Protein AF-A0A914VFF9-F1 (afdb_monomer)

InterPro domains:
  IPR006029 Neurotransmitter-gated ion-channel transmembrane domain [PF02932] (42-83)
  IPR006201 Neurotransmitter-gated ion-channel [PTHR18945] (16-82)
  IPR036719 Neurotransmitter-gated ion-channel transmembrane domain superfamily [SSF90112] (35-84)
  IPR038050 Neuronal acetylcholine receptor [G3DSA:1.20.58.390] (9-84)

Mean predicted aligned error: 13.23 Å

Sequence (84 aa):
MSRIAKRREKKYPSCCPESGAYIDIMYYLVLRRKPLFYTVNLVFPCVGISFLTILVFYLPSDSGEKITLCISILVSLTVFFLLL

Organism: NCBI:txid2011161

Structure (mmCIF, N/CA/C/O backbone):
data_AF-A0A914VFF9-F1
#
_entry.id   AF-A0A914VFF9-F1
#
loop_
_atom_site.group_PDB
_atom_site.id
_atom_site.type_symbol
_atom_site.label_atom_id
_atom_site.label_alt_id
_atom_site.label_comp_id
_atom_site.label_asym_id
_atom_site.label_entity_id
_atom_site.label_seq_id
_atom_site.pdbx_PDB_ins_code
_atom_site.Cartn_x
_atom_site.Cartn_y
_atom_site.Cartn_z
_atom_site.occupancy
_atom_site.B_iso_or_equiv
_atom_site.auth_seq_id
_atom_site.auth_comp_id
_atom_site.auth_asym_id
_atom_site.auth_atom_id
_atom_site.pdbx_PDB_model_num
ATOM 1 N N . MET A 1 1 ? 6.256 -6.525 -21.021 1.00 49.16 1 MET A N 1
ATOM 2 C CA . MET A 1 1 ? 6.373 -6.612 -22.491 1.00 49.16 1 MET A CA 1
ATOM 3 C C . MET A 1 1 ? 7.091 -5.3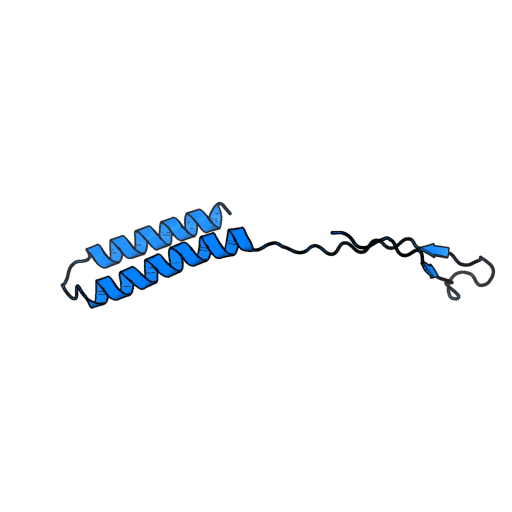49 -22.956 1.00 49.16 1 MET A C 1
ATOM 5 O O . MET A 1 1 ? 6.454 -4.320 -23.136 1.00 49.16 1 MET A O 1
ATOM 9 N N . SER 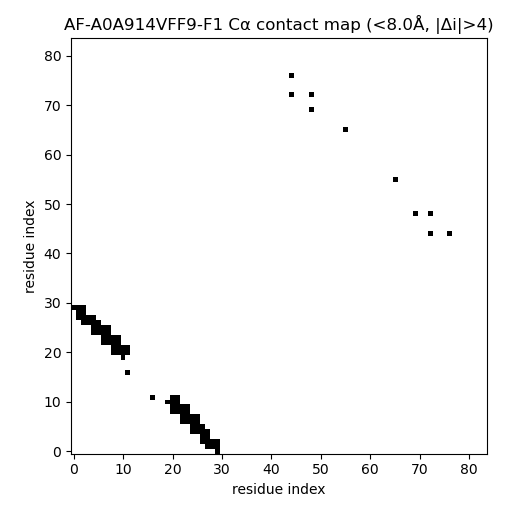A 1 2 ? 8.427 -5.388 -22.960 1.00 49.44 2 SER A N 1
ATOM 10 C CA . SER A 1 2 ? 9.283 -4.258 -23.353 1.00 49.44 2 SER A CA 1
ATOM 11 C C . SER A 1 2 ? 9.142 -4.024 -24.860 1.00 49.44 2 SER A C 1
ATOM 13 O O . SER A 1 2 ? 9.108 -4.999 -25.611 1.00 49.44 2 SER A O 1
ATOM 15 N N . ARG A 1 3 ? 8.987 -2.772 -25.312 1.00 57.25 3 ARG A N 1
ATOM 16 C CA . ARG A 1 3 ? 8.879 -2.470 -26.749 1.00 57.25 3 ARG A CA 1
ATOM 17 C C . ARG A 1 3 ? 10.268 -2.462 -27.396 1.00 57.25 3 ARG A C 1
ATOM 19 O O . ARG A 1 3 ? 11.235 -2.000 -26.801 1.00 57.25 3 ARG A O 1
ATOM 26 N N . ILE A 1 4 ? 10.310 -2.987 -28.621 1.00 62.66 4 ILE A N 1
ATOM 27 C CA . ILE A 1 4 ? 11.478 -3.172 -29.495 1.00 62.66 4 ILE A CA 1
ATOM 28 C C . ILE A 1 4 ? 12.330 -1.894 -29.569 1.00 62.66 4 ILE A C 1
ATOM 30 O O . ILE A 1 4 ? 11.800 -0.796 -29.757 1.00 62.66 4 ILE A O 1
ATOM 34 N N . ALA A 1 5 ? 13.648 -2.057 -29.420 1.00 57.38 5 ALA A N 1
ATOM 35 C CA . ALA A 1 5 ? 14.633 -0.984 -29.503 1.00 57.38 5 ALA A CA 1
ATOM 36 C C . ALA A 1 5 ? 14.551 -0.275 -30.862 1.00 57.38 5 ALA A C 1
ATOM 38 O O . ALA A 1 5 ? 14.612 -0.915 -31.912 1.00 57.38 5 ALA A O 1
ATOM 39 N N . LYS A 1 6 ? 14.413 1.055 -30.851 1.00 66.19 6 LYS A N 1
ATOM 40 C CA . LYS A 1 6 ? 14.361 1.865 -32.073 1.00 66.19 6 LYS A CA 1
ATOM 41 C C . LYS A 1 6 ? 15.681 2.621 -32.206 1.00 66.19 6 LYS A C 1
ATOM 43 O O . LYS A 1 6 ? 15.898 3.601 -31.496 1.00 66.19 6 LYS A O 1
ATOM 48 N N . ARG A 1 7 ? 16.561 2.145 -33.095 1.00 64.56 7 ARG A N 1
ATOM 49 C CA . ARG A 1 7 ? 17.824 2.816 -33.447 1.00 64.56 7 ARG A CA 1
ATOM 50 C C . ARG A 1 7 ? 17.493 4.191 -34.030 1.00 64.56 7 ARG A C 1
ATOM 52 O O . ARG A 1 7 ? 16.760 4.265 -35.017 1.00 64.56 7 ARG A O 1
ATOM 59 N N . ARG A 1 8 ? 17.979 5.269 -33.409 1.00 65.12 8 ARG A N 1
ATOM 60 C CA . ARG A 1 8 ? 17.857 6.630 -33.944 1.00 65.12 8 ARG A CA 1
ATOM 61 C C . ARG A 1 8 ? 19.237 7.232 -34.118 1.00 65.12 8 ARG A C 1
ATOM 63 O O . ARG A 1 8 ? 20.067 7.183 -33.224 1.00 65.12 8 ARG A O 1
ATOM 70 N N . GLU A 1 9 ? 19.456 7.796 -35.289 1.00 67.44 9 GLU A N 1
ATOM 71 C CA . GLU A 1 9 ? 20.683 8.498 -35.625 1.00 67.44 9 GLU A CA 1
ATOM 72 C C . GLU A 1 9 ? 20.434 9.986 -35.388 1.00 67.44 9 GLU A C 1
ATOM 74 O O . GLU A 1 9 ? 19.492 10.555 -35.951 1.00 67.44 9 GLU A O 1
ATOM 79 N N . LYS A 1 10 ? 21.198 10.605 -34.486 1.00 67.94 10 LYS A N 1
ATOM 80 C CA . LYS A 1 10 ? 21.030 12.015 -34.134 1.00 67.94 10 LYS A CA 1
ATOM 81 C C . LYS A 1 10 ? 22.298 12.765 -34.519 1.00 67.94 10 LYS A C 1
ATOM 83 O O . LYS A 1 10 ? 23.391 12.482 -34.035 1.00 67.94 10 LYS A O 1
ATOM 88 N N . LYS A 1 11 ? 22.150 13.721 -35.435 1.00 67.44 11 LYS A N 1
ATOM 89 C CA . LYS A 1 11 ? 23.232 14.630 -35.813 1.00 67.44 11 LYS A CA 1
ATOM 90 C C . LYS A 1 11 ? 23.237 15.782 -34.810 1.00 67.44 11 LYS A C 1
ATOM 92 O O . LYS A 1 11 ? 22.196 16.406 -34.614 1.00 67.44 11 LYS A O 1
ATOM 97 N N . TYR A 1 12 ? 24.373 16.029 -34.160 1.00 68.88 12 TYR A N 1
ATOM 98 C CA . TYR A 1 12 ? 24.548 17.112 -33.186 1.00 68.88 12 TYR A CA 1
ATOM 99 C C . TYR A 1 12 ? 25.316 18.275 -33.840 1.00 68.88 12 TYR A C 1
ATOM 101 O O . TYR A 1 12 ? 26.538 18.349 -33.711 1.00 68.88 12 TYR A O 1
ATOM 109 N N . PRO A 1 13 ? 24.627 19.192 -34.548 1.00 65.75 13 PRO A N 1
ATOM 110 C CA . PRO A 1 13 ? 25.274 20.275 -35.295 1.00 65.75 13 PRO A CA 1
ATOM 111 C C . PRO A 1 13 ? 25.992 21.299 -34.404 1.00 65.75 13 PRO A C 1
ATOM 113 O O . PRO A 1 13 ? 26.784 22.086 -34.904 1.00 65.75 13 PRO A O 1
ATOM 116 N N . SER A 1 14 ? 25.731 21.297 -33.094 1.00 70.75 14 SER A N 1
ATOM 117 C CA . SER A 1 14 ? 26.306 22.242 -32.133 1.00 70.75 14 SER A CA 1
ATOM 118 C C . SER A 1 14 ? 27.678 21.843 -31.583 1.00 70.75 14 SER A C 1
ATOM 120 O O . SER A 1 14 ? 28.345 22.690 -31.003 1.00 70.75 14 SER A O 1
ATOM 122 N N . CYS A 1 15 ? 28.091 20.575 -31.707 1.00 69.81 15 CYS A N 1
ATOM 123 C CA . CYS A 1 15 ? 29.320 20.082 -31.071 1.00 69.81 15 CYS A CA 1
ATOM 124 C C . CYS A 1 15 ? 30.408 19.710 -32.085 1.00 69.81 15 CYS A C 1
ATOM 126 O O . CYS A 1 15 ? 31.583 19.932 -31.811 1.00 69.81 15 CYS A O 1
ATOM 128 N N . CYS A 1 16 ? 30.037 19.223 -33.274 1.00 65.50 16 CYS A N 1
ATOM 129 C CA . CYS A 1 16 ? 30.973 18.968 -34.367 1.00 65.50 16 CYS A CA 1
ATOM 130 C C . CYS A 1 16 ? 30.258 19.085 -35.731 1.00 65.50 16 CYS A C 1
ATOM 132 O O . C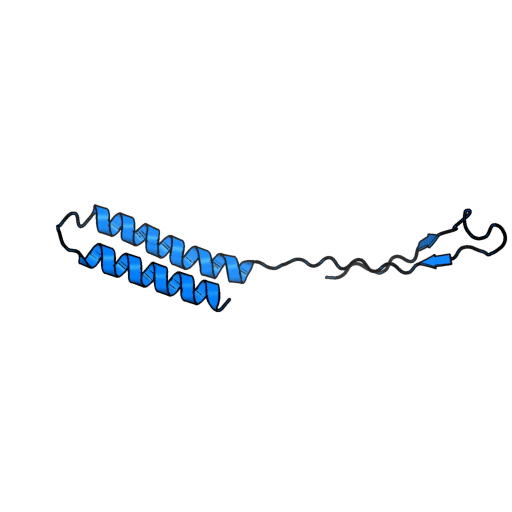YS A 1 16 ? 29.399 18.256 -36.030 1.00 65.50 16 CYS A O 1
ATOM 134 N N . PRO A 1 17 ? 30.602 20.069 -36.580 1.00 63.53 17 PRO A N 1
ATOM 135 C CA . PRO A 1 17 ? 30.025 20.191 -37.921 1.00 63.53 17 PRO A CA 1
ATOM 136 C C . PRO A 1 17 ? 30.562 19.148 -38.921 1.00 63.53 17 PRO A C 1
ATOM 138 O O . PRO A 1 17 ? 29.891 18.878 -39.917 1.00 63.53 17 PRO A O 1
ATOM 141 N N . GLU A 1 18 ? 31.722 18.532 -38.648 1.00 63.12 18 GLU A N 1
ATOM 142 C CA . GLU A 1 18 ? 32.399 17.606 -39.577 1.00 63.12 18 GLU A CA 1
ATOM 143 C C . GLU A 1 18 ? 32.278 16.119 -39.215 1.00 63.12 18 GLU A C 1
ATOM 145 O O . GLU A 1 18 ? 32.396 15.263 -40.091 1.00 63.12 18 GLU A O 1
ATOM 150 N N . SER A 1 19 ? 32.011 15.778 -37.947 1.00 61.94 19 SER A N 1
ATOM 151 C CA . SER A 1 19 ? 31.835 14.378 -37.555 1.00 61.94 19 SER A CA 1
ATOM 152 C C . SER A 1 19 ? 30.392 13.925 -37.799 1.00 61.94 19 SER A C 1
ATOM 154 O O . SER A 1 19 ? 29.423 14.612 -37.469 1.00 61.94 19 SER A O 1
ATOM 156 N N . GLY A 1 20 ? 30.270 12.787 -38.489 1.00 64.69 20 GLY A N 1
ATOM 157 C CA . GLY A 1 20 ? 29.013 12.196 -38.947 1.00 64.69 20 GLY A CA 1
ATOM 158 C C . GLY A 1 20 ? 28.011 11.904 -37.827 1.00 64.69 20 GLY A C 1
ATOM 159 O O . GLY A 1 20 ? 28.275 12.092 -36.643 1.00 64.69 20 GLY A O 1
ATOM 160 N N . ALA A 1 21 ? 26.807 11.484 -38.214 1.00 66.62 21 ALA A N 1
ATOM 161 C CA . ALA A 1 21 ? 25.703 11.325 -37.279 1.00 66.62 21 ALA A CA 1
ATOM 162 C C . ALA A 1 21 ? 25.993 10.234 -36.225 1.00 66.62 21 ALA A C 1
ATOM 164 O O . ALA A 1 21 ? 26.489 9.152 -36.535 1.00 66.62 21 ALA A O 1
ATOM 165 N N . TYR A 1 22 ? 25.698 10.544 -34.959 1.00 70.00 22 TYR A N 1
ATOM 166 C CA . TYR A 1 22 ? 25.949 9.646 -33.836 1.00 70.00 22 TYR A CA 1
ATOM 167 C C . TYR A 1 22 ? 24.755 8.704 -33.670 1.00 70.00 22 TYR A C 1
ATOM 169 O O . TYR A 1 22 ? 23.589 9.112 -33.740 1.00 70.00 22 TYR A O 1
ATOM 177 N N . ILE A 1 23 ? 25.045 7.417 -33.489 1.00 71.69 23 ILE A N 1
ATOM 178 C CA . ILE A 1 23 ? 24.029 6.371 -33.381 1.00 71.69 23 ILE A CA 1
ATOM 179 C C . ILE A 1 23 ? 23.632 6.229 -31.910 1.00 71.69 23 ILE A C 1
ATOM 181 O O . ILE A 1 23 ? 24.372 5.644 -31.123 1.00 71.69 23 ILE A O 1
ATOM 185 N N . ASP A 1 24 ? 22.437 6.705 -31.559 1.00 69.69 24 ASP A N 1
ATOM 186 C CA . ASP A 1 24 ? 21.860 6.559 -30.224 1.00 69.69 24 ASP A CA 1
ATOM 187 C C . ASP A 1 24 ? 20.890 5.359 -30.196 1.00 69.69 24 ASP A C 1
ATOM 189 O O . ASP A 1 24 ? 19.907 5.279 -30.948 1.00 69.69 24 ASP A O 1
ATOM 193 N N . ILE A 1 25 ? 21.146 4.400 -29.302 1.00 72.69 25 ILE A N 1
ATOM 194 C CA . ILE A 1 25 ? 20.271 3.242 -29.073 1.00 72.69 25 ILE A CA 1
ATOM 195 C C . ILE A 1 25 ? 19.465 3.492 -27.797 1.00 72.69 25 ILE A C 1
ATOM 197 O O . ILE A 1 25 ? 19.959 3.329 -26.686 1.00 72.69 25 ILE A O 1
ATOM 201 N N . MET A 1 26 ? 18.204 3.895 -27.962 1.00 72.06 26 MET A N 1
ATOM 202 C CA . MET A 1 26 ? 17.304 4.206 -26.849 1.00 72.06 26 MET A CA 1
ATOM 203 C C . MET A 1 26 ? 16.366 3.030 -26.570 1.00 72.06 26 MET A C 1
ATOM 205 O O . MET A 1 26 ? 15.576 2.630 -27.433 1.00 72.06 26 MET A O 1
ATOM 209 N N . TYR A 1 27 ? 16.428 2.499 -25.350 1.00 73.38 27 TYR A N 1
ATOM 210 C CA . TYR A 1 27 ? 15.532 1.449 -24.871 1.00 73.38 27 TYR A CA 1
ATOM 211 C C . TYR A 1 27 ? 14.370 2.057 -24.082 1.00 73.38 27 TYR A C 1
ATOM 213 O O . TYR A 1 27 ? 14.574 2.800 -23.126 1.00 73.38 27 TYR A O 1
ATOM 221 N N . TYR A 1 28 ? 13.137 1.720 -24.467 1.00 69.75 28 TYR A N 1
ATOM 222 C CA . TYR A 1 28 ? 11.928 2.181 -23.784 1.00 69.75 28 TYR A CA 1
ATOM 223 C C . TYR A 1 28 ? 11.384 1.093 -22.858 1.00 69.75 28 TYR A C 1
ATOM 225 O O . TYR A 1 28 ? 1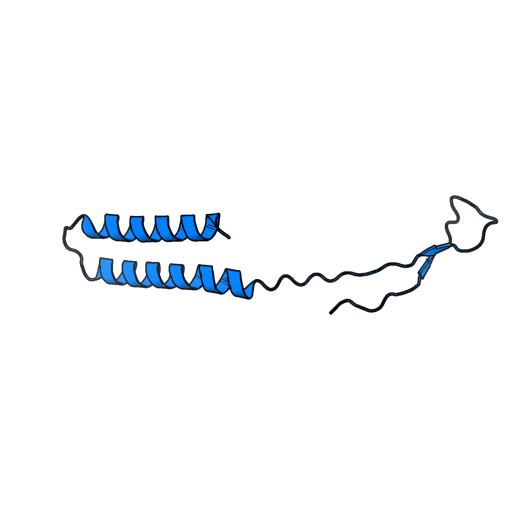0.641 0.201 -23.277 1.00 69.75 28 TYR A O 1
ATOM 233 N N . LEU A 1 29 ? 11.733 1.187 -21.575 1.00 71.06 29 LEU A N 1
ATOM 234 C CA . LEU A 1 29 ? 11.198 0.315 -20.533 1.00 71.06 29 LEU A CA 1
ATOM 235 C C . LEU A 1 29 ? 9.828 0.826 -20.076 1.00 71.06 29 LEU A C 1
ATOM 237 O O . LEU A 1 29 ? 9.719 1.708 -19.228 1.00 71.06 29 LEU A O 1
ATOM 241 N N . VAL A 1 30 ? 8.757 0.252 -20.628 1.00 69.19 30 VAL A N 1
ATOM 242 C CA . VAL A 1 30 ? 7.394 0.493 -20.133 1.00 69.19 30 VAL A CA 1
ATOM 243 C C . VAL A 1 30 ? 7.147 -0.413 -18.924 1.00 69.19 30 VAL A C 1
ATOM 245 O O . VAL A 1 30 ? 6.694 -1.554 -19.058 1.00 69.19 30 VAL A O 1
ATOM 248 N N . LEU A 1 31 ? 7.477 0.085 -17.731 1.00 69.75 31 LEU A N 1
ATOM 249 C CA . LEU A 1 31 ? 7.182 -0.586 -16.465 1.00 69.75 31 LEU A CA 1
ATOM 250 C C . LEU A 1 31 ? 5.694 -0.420 -16.129 1.00 69.75 31 LEU A C 1
ATOM 252 O O . LEU A 1 31 ? 5.262 0.606 -15.612 1.00 69.75 31 LEU A O 1
ATOM 256 N N . ARG A 1 32 ? 4.886 -1.446 -16.412 1.00 65.88 32 ARG A N 1
ATOM 257 C CA . ARG A 1 32 ? 3.495 -1.508 -15.945 1.00 65.88 32 ARG A CA 1
ATOM 258 C C . ARG A 1 32 ? 3.486 -2.110 -14.538 1.00 65.88 32 ARG A C 1
ATOM 260 O O . ARG A 1 32 ? 3.574 -3.331 -14.414 1.00 65.88 32 ARG A O 1
ATOM 267 N N . ARG A 1 33 ? 3.365 -1.287 -13.485 1.00 67.25 33 ARG A N 1
ATOM 268 C CA . ARG A 1 33 ? 3.072 -1.814 -12.139 1.00 67.25 33 ARG A CA 1
ATOM 269 C C . ARG A 1 33 ? 1.747 -2.579 -12.215 1.00 67.25 33 ARG A C 1
ATOM 271 O O . ARG A 1 33 ? 0.774 -2.072 -12.769 1.00 67.25 33 ARG A O 1
ATOM 278 N N . LYS A 1 34 ? 1.719 -3.816 -11.720 1.00 64.94 34 LYS A N 1
ATOM 279 C CA . LYS A 1 34 ? 0.497 -4.615 -11.574 1.00 64.94 34 LYS A CA 1
ATOM 280 C C . LYS A 1 34 ? 0.010 -4.440 -10.130 1.00 64.94 34 LYS A C 1
ATOM 282 O O . LYS A 1 34 ? 0.468 -5.183 -9.271 1.00 64.94 34 LYS A O 1
ATOM 287 N N . PRO A 1 35 ? -0.892 -3.483 -9.837 1.00 66.94 35 PRO A N 1
ATOM 288 C CA . PRO A 1 35 ? -1.347 -3.217 -8.470 1.00 66.94 35 PRO A CA 1
ATOM 289 C C . PRO A 1 35 ? -2.290 -4.295 -7.920 1.00 66.94 35 PRO A C 1
ATOM 291 O O . PRO A 1 35 ? -2.782 -4.146 -6.814 1.00 66.94 35 PRO A O 1
ATOM 294 N N . LEU A 1 36 ? -2.545 -5.379 -8.664 1.00 67.81 36 LEU A N 1
ATOM 295 C CA . LEU A 1 36 ? -3.536 -6.405 -8.323 1.00 67.81 36 LEU A CA 1
ATOM 296 C C . LEU A 1 36 ? -3.386 -6.948 -6.896 1.00 67.81 36 LEU A C 1
ATOM 298 O O . LEU A 1 36 ? -4.382 -7.062 -6.193 1.00 67.81 36 LEU A O 1
ATOM 302 N N . PHE A 1 37 ? -2.158 -7.220 -6.448 1.00 70.12 37 PHE A N 1
ATOM 303 C CA . PHE A 1 37 ? -1.920 -7.728 -5.093 1.00 70.12 37 PHE A CA 1
ATOM 304 C C . PHE A 1 37 ? -2.212 -6.670 -4.015 1.00 70.12 37 PHE A C 1
ATOM 306 O O . PHE A 1 37 ? -2.821 -6.961 -2.993 1.00 70.12 37 PHE A O 1
ATOM 313 N N . TYR A 1 38 ? -1.853 -5.415 -4.287 1.00 74.88 38 TYR A N 1
ATOM 314 C CA . TYR A 1 38 ? -2.081 -4.286 -3.386 1.00 74.88 38 TYR A CA 1
ATOM 315 C C . TYR A 1 38 ? -3.569 -3.927 -3.274 1.00 74.88 38 TYR A C 1
ATOM 317 O O . TYR A 1 38 ? -4.082 -3.687 -2.186 1.00 74.88 38 TYR A O 1
ATOM 325 N N . THR A 1 39 ? -4.288 -3.951 -4.399 1.00 80.06 39 THR A N 1
ATOM 326 C CA . THR A 1 39 ? -5.724 -3.671 -4.443 1.00 80.06 39 THR A CA 1
ATOM 327 C C . THR A 1 39 ? -6.521 -4.719 -3.673 1.00 80.06 39 THR A C 1
ATOM 329 O O . THR A 1 39 ? -7.377 -4.348 -2.882 1.00 80.06 39 THR A O 1
ATOM 332 N N . VAL A 1 40 ? -6.237 -6.013 -3.841 1.00 83.38 40 VAL A N 1
ATOM 333 C CA . VAL A 1 40 ? -6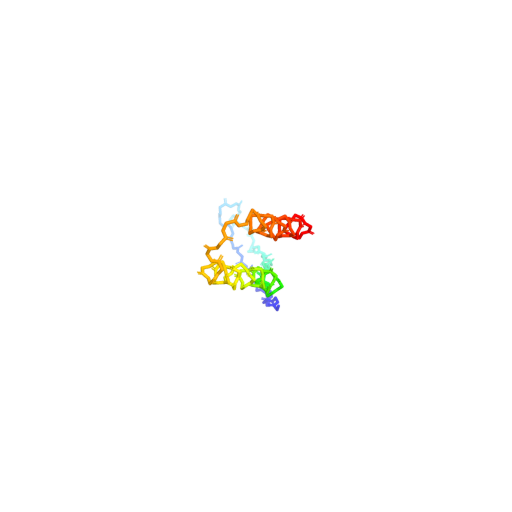.963 -7.073 -3.116 1.00 83.38 40 VAL A CA 1
ATOM 334 C C . VAL A 1 40 ? -6.720 -6.977 -1.608 1.00 83.38 40 VAL A C 1
ATOM 336 O O . VAL A 1 40 ? -7.677 -7.017 -0.833 1.00 83.38 40 VAL A O 1
ATOM 339 N N . ASN A 1 41 ? -5.468 -6.757 -1.202 1.00 81.94 41 ASN A N 1
ATOM 340 C CA . ASN A 1 41 ? -5.103 -6.630 0.207 1.00 81.94 41 ASN A CA 1
ATOM 341 C C . ASN A 1 41 ? -5.695 -5.390 0.894 1.00 81.94 41 ASN A C 1
ATOM 343 O O . ASN A 1 41 ? -5.866 -5.412 2.106 1.00 81.94 41 ASN A O 1
ATOM 347 N N . LEU A 1 42 ? -6.032 -4.331 0.150 1.00 82.62 42 LEU A N 1
ATOM 348 C CA . LEU A 1 42 ? -6.727 -3.147 0.677 1.00 82.62 42 LEU A CA 1
ATOM 349 C C . LEU A 1 42 ? -8.258 -3.237 0.588 1.00 82.62 42 LEU A C 1
ATOM 351 O O . LEU A 1 42 ? -8.960 -2.637 1.401 1.00 82.62 42 LEU A O 1
ATOM 355 N N . VAL A 1 43 ? -8.801 -3.987 -0.373 1.00 87.06 43 VAL A N 1
ATOM 356 C CA . VAL A 1 43 ? -10.254 -4.169 -0.528 1.00 87.06 43 VAL A CA 1
ATOM 357 C C . VAL A 1 43 ? -10.812 -5.080 0.562 1.00 87.06 43 VAL A C 1
ATOM 359 O O . VAL A 1 43 ? -11.827 -4.744 1.168 1.00 87.06 43 VAL A O 1
ATOM 362 N N . PHE A 1 44 ? -10.138 -6.193 0.858 1.00 84.75 44 PHE A N 1
ATOM 363 C CA . PHE A 1 44 ? -10.549 -7.130 1.907 1.00 84.75 44 PHE A CA 1
ATOM 364 C C . PHE A 1 44 ? -10.801 -6.455 3.274 1.00 84.75 44 PHE A C 1
ATOM 366 O O . PHE A 1 44 ? -11.886 -6.623 3.837 1.00 84.75 44 PHE A O 1
ATOM 373 N N . PRO A 1 45 ? -9.885 -5.620 3.797 1.00 82.38 45 PRO A N 1
ATOM 374 C CA . PRO A 1 45 ? -10.117 -4.923 5.054 1.00 82.38 45 PRO A CA 1
ATOM 375 C C . PRO A 1 45 ? -11.163 -3.805 4.969 1.00 82.38 45 PRO A C 1
ATOM 377 O O . PRO A 1 45 ? -11.888 -3.594 5.939 1.00 82.38 45 PRO A O 1
ATOM 380 N N . CYS A 1 46 ? -11.304 -3.119 3.826 1.00 85.19 46 CYS A N 1
ATOM 381 C CA . CYS A 1 46 ? -12.377 -2.133 3.637 1.00 85.19 46 CYS A CA 1
ATOM 382 C C . CYS A 1 46 ? -13.768 -2.779 3.711 1.00 85.19 46 CYS A C 1
ATOM 384 O O . CYS A 1 46 ? -14.687 -2.212 4.309 1.00 85.19 46 CYS A O 1
ATOM 386 N N . VAL A 1 47 ? -13.926 -3.975 3.138 1.00 89.62 47 VAL A N 1
ATOM 387 C CA . VAL A 1 47 ? -15.176 -4.744 3.215 1.00 89.62 47 VAL A CA 1
ATOM 388 C C . VAL A 1 47 ? -15.446 -5.188 4.656 1.00 89.62 47 VAL A C 1
ATOM 390 O O . VAL A 1 47 ? -16.572 -5.042 5.129 1.00 89.62 47 VAL A O 1
ATOM 393 N N . GLY A 1 48 ? -14.416 -5.638 5.383 1.00 87.19 48 GLY A N 1
ATOM 394 C CA . GLY A 1 48 ? -14.530 -6.001 6.799 1.00 87.19 48 GLY A CA 1
ATOM 395 C C . GLY A 1 48 ? -15.012 -4.843 7.678 1.00 87.19 48 GLY A C 1
ATOM 396 O O . GLY A 1 48 ? -15.973 -4.997 8.429 1.00 87.19 48 GLY A O 1
ATOM 397 N N . ILE A 1 49 ? -14.412 -3.656 7.532 1.00 86.00 49 ILE A N 1
ATO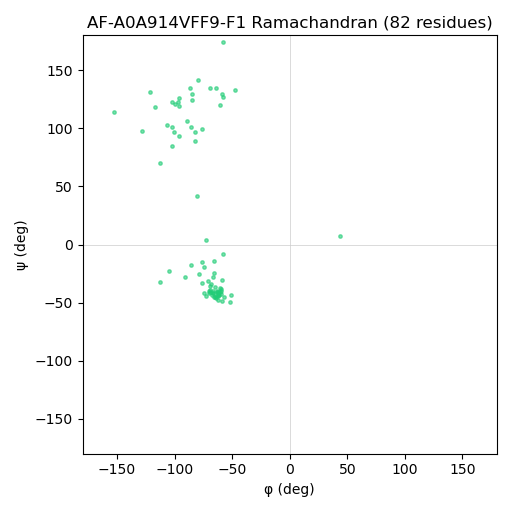M 398 C CA . ILE A 1 49 ? -14.824 -2.452 8.274 1.00 86.00 49 ILE A CA 1
ATOM 399 C C . ILE A 1 49 ? -16.264 -2.057 7.923 1.00 86.00 49 ILE A C 1
ATOM 401 O O . ILE A 1 49 ? -17.039 -1.734 8.819 1.00 86.00 49 ILE A O 1
ATOM 405 N N . SER A 1 50 ? -16.642 -2.124 6.642 1.00 88.06 50 SER A N 1
ATOM 406 C CA . SER A 1 50 ? -17.996 -1.774 6.183 1.00 88.06 50 SER A CA 1
ATOM 407 C C . SER A 1 50 ? -19.070 -2.713 6.740 1.00 88.06 50 SER A C 1
ATOM 409 O O . SER A 1 50 ? -20.172 -2.279 7.063 1.00 88.06 50 SER A O 1
ATOM 411 N N . PHE A 1 51 ? -18.765 -4.004 6.884 1.00 86.81 51 PHE A N 1
ATOM 412 C CA . PHE A 1 51 ? -19.687 -4.952 7.508 1.00 86.81 51 PHE A CA 1
ATOM 413 C C . PHE A 1 51 ? -19.826 -4.693 9.013 1.00 86.81 51 PHE A C 1
ATOM 415 O O . PHE A 1 51 ? -20.927 -4.725 9.560 1.00 86.81 51 PHE A O 1
ATOM 422 N N . LEU A 1 52 ? -18.716 -4.377 9.683 1.00 81.50 52 LEU A N 1
ATOM 423 C CA . LEU A 1 52 ? -18.706 -4.097 11.116 1.00 81.50 52 LEU A CA 1
ATOM 424 C C . LEU A 1 52 ? -19.411 -2.797 11.472 1.00 81.50 52 LEU A C 1
ATOM 426 O O . LEU A 1 52 ? -20.078 -2.752 12.500 1.00 81.50 52 LEU A O 1
ATOM 430 N N . THR A 1 53 ? -19.323 -1.756 10.642 1.00 79.62 53 THR A N 1
ATOM 431 C CA . THR A 1 53 ? -20.097 -0.528 10.858 1.00 79.62 53 THR A CA 1
ATOM 432 C C . THR A 1 53 ? -21.596 -0.802 10.776 1.00 79.62 53 THR A C 1
ATOM 434 O O . THR A 1 53 ? -22.331 -0.324 11.636 1.00 79.62 53 THR A O 1
ATOM 437 N N . ILE A 1 54 ? -22.053 -1.631 9.832 1.00 83.38 54 ILE A N 1
ATOM 438 C CA . ILE A 1 54 ? -23.460 -2.062 9.743 1.00 83.38 54 ILE A CA 1
ATOM 439 C C . ILE A 1 54 ? -23.861 -2.884 10.977 1.00 83.38 54 ILE A C 1
ATOM 441 O O . ILE A 1 54 ? -24.893 -2.607 11.585 1.00 83.38 54 ILE A O 1
ATOM 445 N N . LEU A 1 55 ? -23.030 -3.845 11.391 1.00 77.88 55 LEU A N 1
ATOM 446 C CA . LEU A 1 55 ? -23.266 -4.672 12.580 1.00 77.88 55 LEU A CA 1
ATOM 447 C C . LEU A 1 55 ? -23.350 -3.825 13.863 1.00 77.88 55 LEU A C 1
ATOM 449 O O . LEU A 1 55 ? -24.172 -4.082 14.733 1.00 77.88 55 LEU A O 1
ATOM 453 N N . VAL A 1 56 ? -22.532 -2.777 13.956 1.00 73.19 56 VAL A N 1
ATOM 454 C CA . VAL A 1 56 ? -22.521 -1.795 15.047 1.00 73.19 56 VAL A CA 1
ATOM 455 C C . VAL A 1 56 ? -23.791 -0.954 15.090 1.00 73.19 56 VAL A C 1
ATOM 457 O O . VAL A 1 56 ? -24.299 -0.683 16.173 1.00 73.19 56 VAL A O 1
ATOM 460 N N . PHE A 1 57 ? -24.294 -0.514 13.935 1.00 69.56 57 PHE A N 1
ATOM 461 C CA . PHE A 1 57 ? -25.584 0.177 13.875 1.00 69.56 57 PHE A CA 1
ATOM 462 C C . PHE A 1 57 ? -26.735 -0.762 14.248 1.00 69.56 57 PHE A C 1
ATOM 464 O O . PHE A 1 57 ? -27.741 -0.308 14.785 1.00 69.56 57 PHE A O 1
ATOM 471 N N . TYR A 1 58 ? -26.568 -2.064 14.001 1.00 70.75 58 TYR A N 1
ATOM 472 C CA . TYR A 1 58 ? -27.532 -3.095 14.370 1.00 70.75 58 TYR A CA 1
ATOM 473 C C . TYR A 1 58 ? -27.479 -3.491 15.854 1.00 70.75 58 TYR A C 1
ATOM 475 O O . TYR A 1 58 ? -28.487 -3.924 16.407 1.00 70.75 58 TYR A O 1
ATOM 483 N N . LEU A 1 59 ? -26.333 -3.313 16.518 1.00 65.62 59 LEU A N 1
ATOM 484 C CA . LEU A 1 59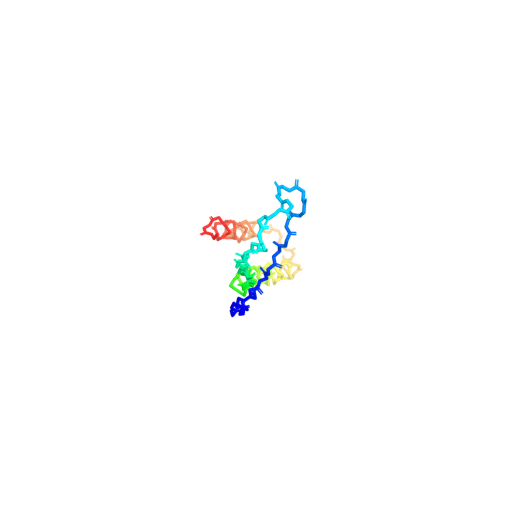 ? -26.126 -3.614 17.935 1.00 65.62 59 LEU A CA 1
ATOM 485 C C . LEU A 1 59 ? -25.899 -2.307 18.732 1.00 65.62 59 LEU A C 1
ATOM 487 O O . LEU A 1 59 ? -24.781 -2.029 19.170 1.00 65.62 59 LEU A O 1
ATOM 491 N N . PRO A 1 60 ? -26.933 -1.460 18.911 1.00 54.31 60 PRO A N 1
ATOM 492 C CA . PRO A 1 60 ? -26.816 -0.127 19.502 1.00 54.31 60 PRO A CA 1
ATOM 493 C C . PRO A 1 60 ? -26.760 -0.175 21.037 1.00 54.31 60 PRO A C 1
ATOM 495 O O . PRO A 1 60 ? -27.424 0.615 21.699 1.00 54.31 60 PRO A O 1
ATOM 498 N N . SER A 1 61 ? -26.029 -1.120 21.628 1.00 53.22 61 SER A N 1
ATOM 499 C CA . SER A 1 61 ? -26.092 -1.358 23.071 1.00 53.22 61 SER A CA 1
ATOM 500 C C . SER A 1 61 ? -24.700 -1.355 23.690 1.00 53.22 61 SER A C 1
ATOM 502 O O . SER A 1 61 ? -23.961 -2.326 23.572 1.00 53.22 61 SER A O 1
ATOM 504 N N . ASP A 1 62 ? -24.354 -0.196 24.259 1.00 57.31 62 ASP A N 1
ATOM 505 C CA . ASP A 1 62 ? -23.588 0.059 25.496 1.00 57.31 62 ASP A CA 1
ATOM 506 C C . ASP A 1 62 ? -22.308 -0.733 25.848 1.00 57.31 62 ASP A C 1
ATOM 508 O O . ASP A 1 62 ? -21.732 -0.519 26.913 1.00 57.31 62 ASP A O 1
ATOM 512 N N . SER A 1 63 ? -21.772 -1.573 24.966 1.00 59.66 63 SER A N 1
ATOM 513 C CA . SER A 1 63 ? -20.556 -2.345 25.225 1.00 59.66 63 SER A CA 1
ATOM 514 C C . SER A 1 63 ? -19.336 -1.732 24.534 1.00 59.66 63 SER A C 1
ATOM 516 O O . SER A 1 63 ? -19.266 -1.616 23.307 1.00 59.66 63 SER A O 1
ATOM 518 N N . GLY A 1 64 ? -18.305 -1.411 25.326 1.00 64.06 64 GLY A N 1
ATOM 519 C CA . GLY A 1 64 ? -16.981 -0.968 24.853 1.00 64.06 64 GLY A CA 1
ATOM 520 C C . GLY A 1 64 ? -16.266 -1.966 23.925 1.00 64.06 64 GLY A C 1
ATOM 521 O O . GLY A 1 64 ? -15.268 -1.624 23.292 1.00 64.06 64 GLY A O 1
ATOM 522 N N . GLU A 1 65 ? -16.809 -3.174 23.775 1.00 69.75 65 GLU A N 1
ATOM 523 C CA . GLU A 1 65 ? -16.327 -4.243 22.895 1.00 69.75 65 GLU A CA 1
ATOM 524 C C . GLU A 1 65 ? -16.272 -3.831 21.416 1.00 69.75 65 GLU A C 1
ATOM 526 O O . GLU A 1 65 ? -15.362 -4.233 20.689 1.00 69.75 65 GLU A O 1
ATOM 531 N N . LYS A 1 66 ? -17.165 -2.935 20.976 1.00 73.75 66 LYS A N 1
ATOM 532 C CA . LYS A 1 66 ? -17.134 -2.351 19.626 1.00 73.75 66 LYS A CA 1
ATOM 533 C C . LYS A 1 66 ? -15.804 -1.657 19.325 1.00 73.75 66 LYS A C 1
ATOM 535 O O . LYS A 1 66 ? -15.259 -1.784 18.228 1.00 73.75 66 LYS A O 1
ATOM 540 N N . ILE A 1 67 ? -15.317 -0.866 20.280 1.00 77.88 67 ILE A N 1
ATOM 541 C CA . ILE A 1 67 ? -14.123 -0.038 20.092 1.00 77.88 67 ILE A CA 1
ATOM 542 C C . ILE A 1 67 ? -12.895 -0.952 20.024 1.00 77.88 67 ILE A C 1
ATOM 544 O O . ILE A 1 67 ? -12.068 -0.800 19.128 1.00 77.88 67 ILE A O 1
ATOM 548 N N . THR A 1 68 ? -12.836 -1.969 20.885 1.00 82.75 68 THR A N 1
ATOM 549 C CA . THR A 1 68 ? -11.771 -2.982 20.905 1.00 82.75 68 THR A CA 1
ATOM 550 C C . THR A 1 68 ? -11.685 -3.779 19.596 1.00 82.75 68 THR A C 1
ATOM 552 O O . THR A 1 68 ? -10.584 -4.002 19.081 1.00 82.75 68 THR A O 1
ATOM 555 N N . LEU A 1 69 ? -12.824 -4.159 19.004 1.00 80.62 69 LEU A N 1
ATOM 556 C CA . LEU A 1 69 ? -12.870 -4.853 17.709 1.00 80.62 69 LEU A CA 1
ATOM 557 C C . LEU A 1 69 ? -12.367 -3.966 16.558 1.00 80.62 69 LEU A C 1
ATOM 559 O O . LEU A 1 69 ? -11.531 -4.404 15.765 1.00 80.62 69 LEU A O 1
ATOM 563 N N . CYS A 1 70 ? -12.804 -2.703 16.495 1.00 80.50 70 CYS A N 1
ATOM 564 C CA . CYS A 1 70 ? -12.312 -1.750 15.494 1.00 80.50 70 CYS A CA 1
ATOM 565 C C . CYS A 1 70 ? -10.801 -1.502 15.615 1.00 80.50 70 CYS A C 1
ATOM 567 O O . CYS A 1 70 ? -10.103 -1.491 14.600 1.00 80.50 70 CYS A O 1
ATOM 569 N N . ILE A 1 71 ? -10.281 -1.336 16.837 1.00 87.12 71 ILE A N 1
ATOM 570 C CA . ILE A 1 71 ? -8.843 -1.133 17.081 1.00 87.12 71 ILE A CA 1
ATOM 571 C C . ILE A 1 71 ? -8.039 -2.352 16.617 1.00 87.12 71 ILE A C 1
ATOM 573 O O . ILE A 1 71 ? -7.026 -2.186 15.945 1.00 87.12 71 ILE A O 1
ATOM 577 N N . SER A 1 72 ? -8.505 -3.568 16.906 1.00 86.69 72 SER A N 1
ATOM 578 C CA . SER A 1 72 ? -7.819 -4.804 16.499 1.00 86.69 72 SER A CA 1
ATOM 579 C C . SER A 1 72 ? -7.672 -4.915 14.976 1.00 86.69 72 SER A C 1
ATOM 581 O O . SER A 1 72 ? -6.625 -5.321 14.471 1.00 86.69 72 SER A O 1
ATOM 583 N N . ILE A 1 73 ? -8.691 -4.490 14.225 1.00 85.50 73 ILE A N 1
ATOM 584 C CA . ILE A 1 73 ? -8.679 -4.502 12.755 1.00 85.50 73 ILE A CA 1
ATOM 585 C C . ILE A 1 73 ? -7.800 -3.393 12.193 1.00 85.50 73 ILE A C 1
ATOM 587 O O . ILE A 1 73 ? -7.034 -3.645 11.266 1.00 85.50 73 ILE A O 1
ATOM 591 N N . LEU A 1 74 ? -7.857 -2.191 12.774 1.00 86.56 74 LEU A N 1
ATOM 592 C CA . LEU A 1 74 ? -6.958 -1.092 12.419 1.00 86.56 74 LEU A CA 1
ATOM 593 C C . LEU A 1 74 ? -5.491 -1.472 12.653 1.00 86.56 74 LEU A C 1
ATOM 595 O O . LEU A 1 74 ? -4.658 -1.207 11.794 1.00 86.56 74 LEU A O 1
ATOM 599 N N . VAL A 1 75 ? -5.173 -2.138 13.765 1.00 90.25 75 VAL A N 1
ATOM 600 C CA . VAL A 1 75 ? -3.814 -2.620 14.060 1.00 90.25 75 VAL A CA 1
ATOM 601 C C . VAL A 1 75 ? -3.389 -3.729 13.094 1.00 90.25 75 VAL A C 1
ATOM 603 O O . VAL A 1 75 ? -2.277 -3.702 12.577 1.00 90.25 75 VAL A O 1
ATOM 606 N N . SER A 1 76 ? -4.265 -4.691 12.792 1.00 88.12 76 SER A N 1
ATOM 607 C CA . SER A 1 76 ? -3.965 -5.733 11.799 1.00 88.12 76 SER A CA 1
ATOM 608 C C . SER A 1 76 ? -3.682 -5.134 10.415 1.00 88.12 76 SER A C 1
ATOM 610 O O . SER A 1 76 ? -2.735 -5.538 9.741 1.00 88.12 76 SER A O 1
ATOM 612 N N . LEU A 1 77 ? -4.452 -4.115 10.032 1.00 85.75 77 LEU A N 1
ATOM 613 C CA . LEU A 1 77 ? -4.279 -3.356 8.801 1.00 85.75 77 LEU A CA 1
ATOM 614 C C . LEU A 1 77 ? -2.951 -2.615 8.721 1.00 85.75 77 LEU A C 1
ATOM 616 O O . LEU A 1 77 ? -2.275 -2.680 7.695 1.00 85.75 77 LEU A O 1
ATOM 620 N N . THR A 1 78 ? -2.582 -1.898 9.781 1.00 87.19 78 THR A N 1
ATOM 621 C CA . THR A 1 78 ? -1.333 -1.134 9.811 1.00 87.19 78 THR A CA 1
ATOM 622 C C . THR A 1 78 ? -0.125 -2.054 9.786 1.00 87.19 78 THR A C 1
ATOM 624 O O . THR A 1 78 ? 0.815 -1.769 9.054 1.00 87.19 78 THR A O 1
ATOM 627 N N . VAL A 1 79 ? -0.157 -3.186 10.496 1.00 89.94 79 VAL A N 1
ATOM 628 C CA . VAL A 1 79 ? 0.906 -4.202 10.433 1.00 89.94 79 VAL A CA 1
ATOM 629 C C . VAL A 1 79 ? 1.018 -4.782 9.025 1.00 89.94 79 VAL A C 1
ATOM 631 O O . VAL A 1 79 ? 2.122 -4.891 8.500 1.00 89.94 79 VAL A O 1
ATOM 634 N N . PHE A 1 80 ? -0.107 -5.097 8.378 1.00 83.88 80 PHE A N 1
ATOM 635 C CA . PHE A 1 80 ? -0.101 -5.595 7.004 1.00 83.88 80 PHE A CA 1
ATOM 636 C C . PHE A 1 80 ? 0.466 -4.565 6.017 1.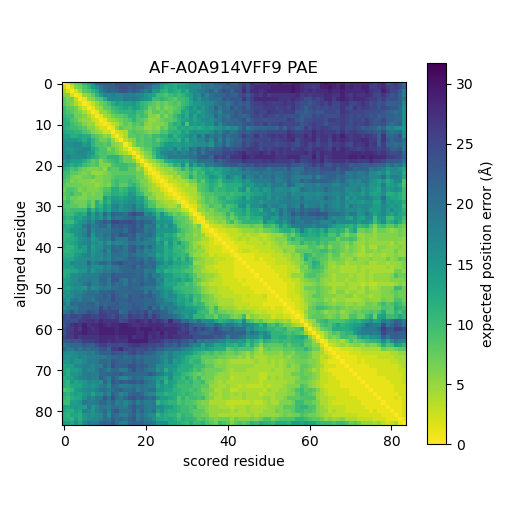00 83.88 80 PHE A C 1
ATOM 638 O O . PHE A 1 80 ? 1.237 -4.925 5.135 1.00 83.88 80 PHE A O 1
ATOM 645 N N . PHE A 1 81 ? 0.120 -3.285 6.177 1.00 80.88 81 PHE A N 1
ATOM 646 C CA . PHE A 1 81 ? 0.653 -2.192 5.361 1.00 80.88 81 PHE A CA 1
ATOM 647 C C . PHE A 1 81 ? 2.139 -1.925 5.621 1.00 80.88 81 PHE A C 1
ATOM 649 O O . PHE A 1 81 ? 2.847 -1.535 4.708 1.00 80.88 81 PHE A O 1
ATOM 656 N N . LEU A 1 82 ? 2.609 -2.109 6.856 1.00 86.31 82 LEU A N 1
ATOM 657 C CA . LEU A 1 82 ? 4.004 -1.882 7.238 1.00 86.31 82 LEU A CA 1
ATOM 658 C C . LEU A 1 82 ? 4.921 -3.013 6.749 1.00 86.31 82 LEU A C 1
ATOM 660 O O . LEU A 1 82 ? 6.072 -2.765 6.407 1.00 86.31 82 LEU A O 1
ATOM 664 N N . LEU A 1 83 ? 4.411 -4.247 6.709 1.00 81.00 83 LEU A N 1
ATOM 665 C CA . LEU A 1 83 ? 5.124 -5.414 6.179 1.00 81.00 83 LEU A CA 1
ATOM 666 C C . LEU A 1 83 ? 5.173 -5.465 4.643 1.00 81.00 83 LEU A C 1
ATOM 668 O O . LEU A 1 83 ? 5.945 -6.258 4.100 1.00 81.00 83 LEU A O 1
ATOM 672 N N . LEU A 1 84 ? 4.339 -4.678 3.959 1.00 72.62 84 LEU A N 1
ATOM 673 C CA . LEU A 1 84 ? 4.218 -4.635 2.499 1.00 72.62 84 LEU A CA 1
ATOM 674 C C . LEU A 1 84 ? 4.999 -3.453 1.915 1.00 72.62 84 LEU A C 1
ATOM 676 O O . LEU A 1 84 ? 5.700 -3.677 0.902 1.00 72.62 84 LEU A O 1
#

Secondary structure (DSSP, 8-state):
-PPPPEEEEE--TTT-SSSPPEEEEE--------THHHHHHHHHHHHHHHHHHHHHHH--S--THHHHHHHHHHHHHHHHHHH-

Foldseek 3Di:
DWDDWDWDWADDCPPDVPDDTDIDTDTDDPDDDPCVVVVVLVVVLVVVVVVLVVVCVVVVDDDPVSVVVVVVSVVVSVVVVVVD

Solvent-accessible surface area (bac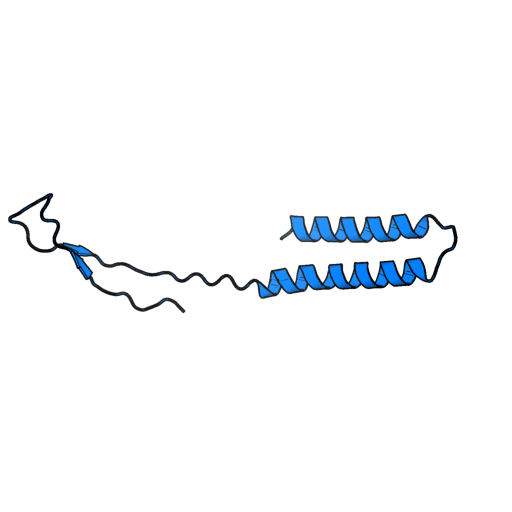kbone atoms only — not comparable to full-atom values): 5324 Å² total; per-residue (Å²): 128,70,56,80,71,56,80,43,74,50,69,57,72,89,82,42,85,81,62,74,66,44,80,46,80,55,76,55,80,65,81,75,84,76,58,64,69,60,51,52,67,53,47,56,56,52,53,51,51,56,52,48,54,53,52,47,70,73,54,82,65,98,56,72,62,61,59,54,54,54,50,53,51,53,50,53,50,49,52,53,60,70,78,102

Radius of gyration: 28.06 Å; Cα contacts (8 Å, |Δi|>4): 44; chains: 1; bounding box: 60×30×65 Å

pLDDT: mean 73.51, std 10.3, range [49.16, 90.25]